Protein AF-A0A519SQ22-F1 (afdb_monomer_lite)

Structure (mmCIF, N/CA/C/O backbone):
data_AF-A0A519SQ22-F1
#
_entry.id   AF-A0A519SQ22-F1
#
loop_
_atom_site.group_PD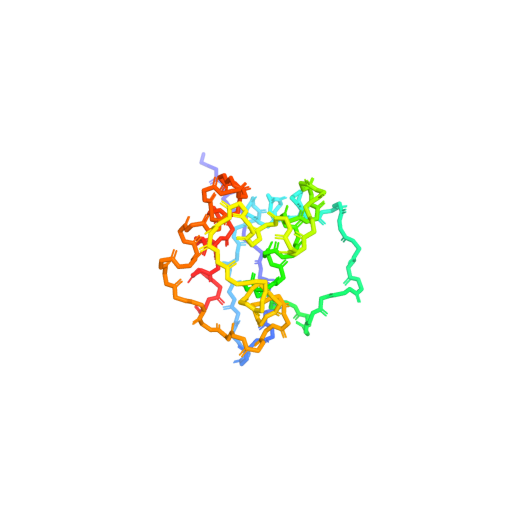B
_atom_site.id
_atom_site.type_symbol
_atom_site.label_atom_id
_atom_site.label_alt_id
_atom_site.label_comp_id
_atom_site.label_asym_id
_atom_site.label_entity_id
_atom_site.label_seq_id
_atom_site.pdbx_PDB_ins_code
_atom_site.Cartn_x
_atom_site.Cartn_y
_atom_site.Cartn_z
_atom_site.occupancy
_atom_site.B_iso_or_equiv
_atom_site.auth_seq_id
_atom_site.auth_comp_id
_atom_site.auth_asym_id
_atom_site.auth_atom_id
_atom_site.pdbx_PDB_model_num
ATOM 1 N N . MET A 1 1 ? -6.062 -3.893 -40.285 1.00 34.09 1 MET A N 1
ATOM 2 C CA . MET A 1 1 ? -4.792 -4.255 -39.624 1.00 34.09 1 MET A CA 1
ATOM 3 C C . MET A 1 1 ? -4.465 -3.113 -38.672 1.00 34.09 1 MET A C 1
ATOM 5 O O . MET A 1 1 ? -4.135 -2.040 -39.153 1.00 34.09 1 MET A O 1
ATOM 9 N N . GLN A 1 2 ? -4.736 -3.254 -37.370 1.00 39.34 2 GLN A N 1
ATOM 10 C CA . GLN A 1 2 ? -4.458 -2.176 -36.413 1.00 39.34 2 GLN A CA 1
ATOM 11 C C . GLN A 1 2 ? -2.957 -2.157 -36.129 1.00 39.34 2 GLN A C 1
ATOM 13 O O . GLN A 1 2 ? -2.398 -3.131 -35.631 1.00 39.34 2 GLN A O 1
ATOM 18 N N . VAL A 1 3 ? -2.311 -1.069 -36.533 1.00 32.56 3 VAL A N 1
ATOM 19 C CA . VAL A 1 3 ? -0.897 -0.808 -36.281 1.00 32.56 3 VAL A CA 1
ATOM 20 C C . VAL A 1 3 ? -0.813 -0.333 -34.834 1.00 32.56 3 VAL A C 1
ATOM 22 O O . VAL A 1 3 ? -1.307 0.742 -34.508 1.00 32.56 3 VAL A O 1
ATOM 25 N N . HIS A 1 4 ? -0.288 -1.169 -33.943 1.00 37.84 4 HIS A N 1
ATOM 26 C CA . HIS A 1 4 ? -0.006 -0.739 -32.578 1.00 37.84 4 HIS A CA 1
ATOM 27 C C . HIS A 1 4 ? 1.239 0.148 -32.627 1.00 37.84 4 HIS A C 1
ATOM 29 O O . HIS A 1 4 ? 2.339 -0.344 -32.865 1.00 37.84 4 HIS A O 1
ATOM 35 N N . GLU A 1 5 ? 1.058 1.457 -32.476 1.00 38.97 5 GLU A N 1
ATOM 36 C CA . GLU A 1 5 ? 2.164 2.403 -32.341 1.00 38.97 5 GLU A CA 1
ATOM 37 C C . GLU A 1 5 ? 2.838 2.194 -30.971 1.00 38.97 5 GLU A C 1
ATOM 39 O O . GLU A 1 5 ? 2.187 2.121 -29.922 1.00 38.97 5 GLU A O 1
ATOM 44 N N . PHE A 1 6 ? 4.160 2.012 -30.983 1.00 37.41 6 PHE A N 1
ATOM 45 C CA . PHE A 1 6 ? 4.986 1.830 -29.789 1.00 37.41 6 PHE A CA 1
ATOM 46 C C . PHE A 1 6 ? 5.789 3.105 -29.553 1.00 37.41 6 PHE A C 1
ATOM 48 O O . PHE A 1 6 ? 6.344 3.664 -30.497 1.00 37.41 6 PHE A O 1
ATOM 55 N N . ILE A 1 7 ? 5.887 3.543 -28.298 1.00 38.72 7 ILE A N 1
ATOM 56 C CA . ILE A 1 7 ? 6.738 4.675 -27.916 1.00 38.72 7 ILE A CA 1
ATOM 57 C C . ILE A 1 7 ? 7.918 4.124 -27.114 1.00 38.72 7 ILE A C 1
ATOM 59 O O . ILE A 1 7 ? 7.739 3.355 -26.164 1.00 38.72 7 ILE A O 1
ATOM 63 N N . GLU A 1 8 ? 9.134 4.508 -27.501 1.00 38.50 8 GLU A N 1
ATOM 64 C CA . GLU A 1 8 ? 10.332 4.267 -26.700 1.00 38.50 8 GLU A CA 1
ATOM 65 C C . GLU A 1 8 ? 10.315 5.196 -25.489 1.00 38.50 8 GLU A C 1
ATOM 67 O O . GLU A 1 8 ? 10.340 6.418 -25.625 1.00 38.50 8 GLU A O 1
ATOM 72 N N . ILE A 1 9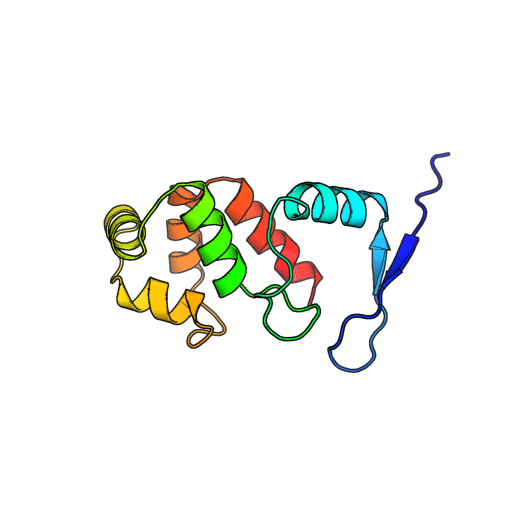 ? 10.273 4.618 -24.289 1.00 40.94 9 ILE A N 1
ATOM 73 C CA . ILE A 1 9 ? 10.445 5.377 -23.052 1.00 40.94 9 ILE A CA 1
ATOM 74 C C . ILE A 1 9 ? 11.721 4.947 -22.341 1.00 40.94 9 ILE A C 1
ATOM 76 O O . ILE A 1 9 ? 12.000 3.761 -22.144 1.00 40.94 9 ILE A O 1
ATOM 80 N N . GLN A 1 10 ? 12.499 5.954 -21.952 1.00 38.56 10 GLN A N 1
ATOM 81 C CA . GLN A 1 10 ? 13.716 5.810 -21.172 1.00 38.56 10 GLN A CA 1
ATOM 82 C C . GLN A 1 10 ? 13.326 5.600 -19.705 1.00 38.56 10 GLN A C 1
ATOM 84 O O . GLN A 1 10 ? 12.822 6.509 -19.051 1.00 38.56 10 GLN A O 1
ATOM 89 N N . ILE A 1 11 ? 13.522 4.386 -19.189 1.00 42.91 11 ILE A N 1
ATOM 90 C CA . ILE A 1 11 ? 13.297 4.076 -17.773 1.00 42.91 11 ILE A CA 1
ATOM 91 C C . ILE A 1 11 ? 14.669 4.055 -17.091 1.00 42.91 11 ILE A C 1
ATOM 93 O O . ILE A 1 11 ? 15.542 3.273 -17.476 1.00 42.91 11 ILE A O 1
ATOM 97 N N . GLU A 1 12 ? 14.879 4.927 -16.099 1.00 35.50 12 GLU A N 1
ATOM 98 C CA . GLU A 1 12 ? 16.115 5.010 -15.306 1.00 35.50 12 GLU A CA 1
ATOM 99 C C . GLU A 1 12 ? 16.288 3.787 -14.385 1.00 35.50 12 GLU A C 1
ATOM 101 O O . GLU A 1 12 ? 16.213 3.864 -13.165 1.00 35.50 12 GLU A O 1
ATOM 106 N N . GLU A 1 13 ? 16.580 2.625 -14.957 1.00 34.16 13 GLU A N 1
ATOM 107 C CA . GLU A 1 13 ? 17.417 1.628 -14.297 1.00 34.16 13 GLU A CA 1
ATOM 108 C C . GLU A 1 13 ? 18.319 0.980 -15.358 1.00 34.16 13 GLU A C 1
ATOM 110 O O . GLU A 1 13 ? 17.904 0.141 -16.156 1.00 34.16 13 GLU A O 1
ATOM 115 N N . LYS A 1 14 ? 19.600 1.373 -15.349 1.00 34.69 14 LYS A N 1
ATOM 116 C CA . LYS A 1 14 ? 20.700 0.741 -16.107 1.00 34.69 14 LYS A CA 1
ATOM 117 C C . LYS A 1 14 ? 20.639 0.844 -17.642 1.00 34.69 14 LYS A C 1
ATOM 119 O O . LYS A 1 14 ? 21.118 -0.065 -18.318 1.00 34.69 14 LYS A O 1
ATOM 124 N N . GLY A 1 15 ? 20.095 1.928 -18.200 1.00 36.91 15 GLY A N 1
ATOM 125 C CA . GLY A 1 15 ? 20.217 2.223 -19.638 1.00 36.91 15 GLY A CA 1
ATOM 126 C C . GLY A 1 15 ? 19.515 1.220 -20.561 1.00 36.91 15 GLY A C 1
ATOM 127 O O . GLY A 1 15 ? 19.936 1.037 -21.701 1.00 36.91 15 GLY A O 1
ATOM 128 N N . LYS A 1 16 ? 18.473 0.535 -20.071 1.00 35.12 16 LYS A N 1
ATOM 129 C CA . LYS A 1 16 ? 17.678 -0.397 -20.875 1.00 35.12 16 LYS A CA 1
ATOM 130 C C . LYS A 1 16 ? 16.416 0.287 -21.387 1.00 35.12 16 LYS A C 1
ATOM 132 O O . LYS A 1 16 ? 15.549 0.664 -20.605 1.00 35.12 16 LYS A O 1
ATOM 137 N N . TYR A 1 17 ? 16.313 0.391 -22.706 1.00 39.34 17 TYR A N 1
ATOM 138 C CA . TYR A 1 17 ? 15.108 0.830 -23.401 1.00 39.34 17 TYR A CA 1
ATOM 139 C C . TYR A 1 17 ? 14.052 -0.278 -23.342 1.00 39.34 17 TYR A C 1
ATOM 141 O O . TYR A 1 17 ? 14.363 -1.453 -23.563 1.00 39.34 17 TYR A O 1
ATOM 149 N N . ARG A 1 18 ? 12.801 0.079 -23.041 1.00 46.53 18 ARG A N 1
ATOM 150 C CA . ARG A 1 18 ? 11.656 -0.817 -23.229 1.00 46.53 18 ARG A CA 1
ATOM 151 C C . ARG A 1 18 ? 10.601 -0.135 -24.077 1.00 46.53 18 ARG A C 1
ATOM 153 O O . ARG A 1 18 ? 10.183 0.980 -23.782 1.00 46.53 18 ARG A O 1
ATOM 160 N N . LEU A 1 19 ? 10.156 -0.859 -25.100 1.00 41.22 19 LEU A N 1
ATOM 161 C CA . LEU A 1 19 ? 8.990 -0.498 -25.888 1.00 41.22 19 LEU A CA 1
ATOM 162 C C . LEU A 1 19 ? 7.751 -0.741 -25.035 1.00 41.22 19 LEU A C 1
ATOM 164 O O . LEU A 1 19 ? 7.489 -1.869 -24.609 1.00 41.22 19 LEU A O 1
ATOM 168 N N . VAL A 1 20 ? 7.005 0.325 -24.774 1.00 48.69 20 VAL A N 1
ATOM 169 C CA . VAL A 1 20 ? 5.703 0.238 -24.121 1.00 48.69 20 VAL A CA 1
ATOM 170 C C . VAL A 1 20 ? 4.643 0.561 -25.174 1.00 48.69 20 VAL A C 1
ATOM 172 O O . VAL A 1 20 ? 4.766 1.579 -25.861 1.00 48.69 20 VAL A O 1
ATOM 175 N N . PRO A 1 21 ? 3.615 -0.291 -25.336 1.00 47.62 21 PRO A N 1
ATOM 176 C CA . PRO A 1 21 ? 2.494 0.007 -26.220 1.00 47.62 21 PRO A CA 1
ATOM 177 C C . PRO A 1 21 ? 1.851 1.349 -25.852 1.00 47.62 21 PRO A C 1
ATOM 179 O O . PRO A 1 21 ? 1.607 1.622 -24.672 1.00 47.62 21 PRO A O 1
ATOM 182 N N . GLN A 1 22 ? 1.581 2.204 -26.839 1.00 45.06 22 GLN A N 1
ATOM 183 C CA . GLN A 1 22 ? 1.051 3.547 -26.591 1.00 45.06 22 GLN A CA 1
ATOM 184 C C . GLN A 1 22 ? -0.314 3.522 -25.895 1.00 45.06 22 GLN A C 1
ATOM 186 O O . GLN A 1 22 ? -0.600 4.382 -25.068 1.00 45.06 22 GLN A O 1
ATOM 191 N N . ASP A 1 23 ? -1.142 2.514 -26.159 1.00 50.75 23 ASP A N 1
ATOM 192 C CA . ASP A 1 23 ? -2.424 2.312 -25.483 1.00 50.75 23 ASP A CA 1
ATOM 193 C C . ASP A 1 23 ? -2.246 1.963 -23.997 1.00 50.75 23 ASP A C 1
ATOM 195 O O . ASP A 1 23 ? -3.036 2.394 -23.155 1.00 50.75 23 ASP A O 1
ATOM 199 N N . LEU A 1 24 ? -1.179 1.237 -23.654 1.00 57.12 24 LEU A N 1
ATOM 200 C CA . LEU A 1 24 ? -0.812 0.946 -22.273 1.00 57.12 24 LEU A CA 1
ATOM 201 C C . LEU A 1 24 ? -0.284 2.199 -21.567 1.00 57.12 24 LEU A C 1
ATOM 203 O O . LEU A 1 24 ? -0.659 2.451 -20.422 1.00 57.12 24 LEU A O 1
ATOM 207 N N . LEU A 1 25 ? 0.522 3.012 -22.257 1.00 52.84 25 LEU A N 1
ATOM 208 C CA . LEU A 1 25 ? 0.967 4.310 -21.750 1.00 52.84 25 LEU A CA 1
ATOM 209 C C . LEU A 1 25 ? -0.226 5.246 -21.530 1.00 52.84 25 LEU A C 1
ATOM 211 O O . LEU A 1 25 ? -0.306 5.877 -20.487 1.00 52.84 25 LEU A O 1
ATOM 215 N N . GLN A 1 26 ? -1.183 5.295 -22.457 1.00 53.03 26 GLN A N 1
ATOM 216 C CA . GLN A 1 26 ? -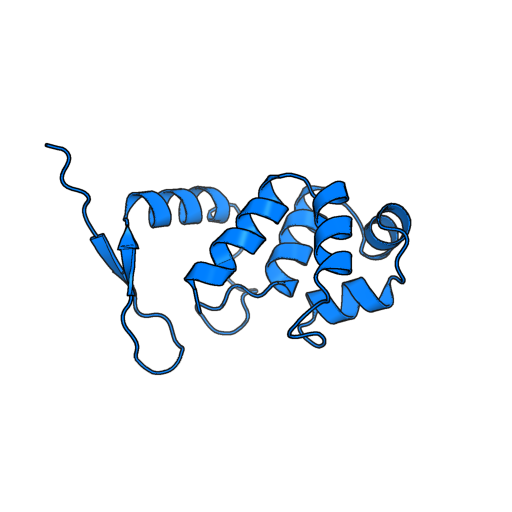2.383 6.117 -22.311 1.00 53.03 26 GLN A CA 1
ATOM 217 C C . GLN A 1 26 ? -3.306 5.613 -21.202 1.00 53.03 26 GLN A C 1
ATOM 219 O O . GLN A 1 26 ? -3.843 6.427 -20.462 1.00 53.03 26 GLN A O 1
ATOM 224 N N . LYS A 1 27 ? -3.451 4.296 -21.007 1.00 59.28 27 LYS A N 1
ATOM 225 C CA . LYS A 1 27 ? -4.186 3.738 -19.858 1.00 59.28 27 LYS A CA 1
ATOM 226 C C . LYS A 1 27 ? -3.502 4.049 -18.533 1.00 59.28 27 LYS A C 1
ATOM 228 O O . LYS A 1 27 ? -4.181 4.398 -17.568 1.00 59.28 27 LYS A O 1
ATOM 233 N N . LEU A 1 28 ? -2.172 3.955 -18.484 1.00 56.72 28 LEU A N 1
ATOM 234 C CA . LEU A 1 28 ? -1.390 4.364 -17.323 1.00 56.72 28 LEU A CA 1
ATOM 235 C C . LEU A 1 28 ? -1.576 5.861 -17.085 1.00 56.72 28 LEU A C 1
ATOM 237 O O . LEU A 1 28 ? -2.080 6.238 -16.043 1.00 56.72 28 LEU A O 1
ATOM 241 N N . LEU A 1 29 ? -1.299 6.718 -18.062 1.00 53.72 29 LEU A N 1
ATOM 242 C CA . LEU A 1 29 ? -1.456 8.165 -17.930 1.00 53.72 29 LEU A CA 1
ATOM 243 C C . LEU A 1 29 ? -2.887 8.560 -17.555 1.00 53.72 29 LEU A C 1
ATOM 245 O O . LEU A 1 29 ? -3.039 9.325 -16.619 1.00 53.72 29 LEU A O 1
ATOM 249 N N . ALA A 1 30 ? -3.927 7.976 -18.152 1.00 55.38 30 ALA A N 1
ATOM 250 C CA . ALA A 1 30 ? -5.322 8.244 -17.783 1.00 55.38 30 ALA A CA 1
ATOM 251 C C . ALA A 1 30 ? -5.661 7.808 -16.345 1.00 55.38 30 ALA A C 1
ATOM 253 O O . ALA A 1 30 ? -6.475 8.438 -15.674 1.00 55.38 30 ALA A O 1
ATOM 254 N N . THR A 1 31 ? -5.007 6.756 -15.843 1.00 52.69 31 THR A N 1
ATOM 255 C CA . THR A 1 31 ? -5.111 6.327 -14.438 1.00 52.69 31 THR A CA 1
ATOM 256 C C . THR A 1 31 ? -4.282 7.229 -13.500 1.00 52.69 31 THR A C 1
ATOM 258 O O . THR A 1 31 ? -4.556 7.286 -12.300 1.00 52.69 31 THR A O 1
ATOM 261 N N . TYR A 1 32 ? -3.284 7.946 -14.035 1.00 49.34 32 TYR A N 1
ATOM 262 C CA . TYR A 1 32 ? -2.259 8.714 -13.312 1.00 49.34 32 TYR A CA 1
ATOM 263 C C . TYR A 1 32 ? -2.404 10.251 -13.408 1.00 49.34 32 TYR A C 1
ATOM 265 O O . TYR A 1 32 ? -1.864 10.945 -12.552 1.00 49.34 32 TYR A O 1
ATOM 273 N N . THR A 1 33 ? -3.160 10.817 -14.357 1.00 44.72 33 THR A N 1
ATOM 274 C CA . THR A 1 33 ? -3.359 12.276 -14.536 1.00 44.72 33 THR A CA 1
ATOM 275 C C . THR A 1 33 ? -4.154 12.941 -13.408 1.00 44.72 33 THR A C 1
ATOM 277 O O . THR A 1 33 ? -4.356 14.150 -13.420 1.00 44.72 33 THR A O 1
ATOM 280 N N . ALA A 1 34 ? -4.584 12.174 -12.404 1.00 45.31 34 ALA A N 1
ATOM 281 C CA . ALA A 1 34 ? -5.237 12.677 -11.199 1.00 45.31 34 ALA A CA 1
ATOM 282 C C . ALA A 1 34 ? -4.283 12.847 -9.996 1.00 45.31 34 ALA A C 1
ATOM 284 O O . ALA A 1 34 ? -4.755 13.154 -8.901 1.00 45.31 34 ALA A O 1
ATOM 285 N N . VAL A 1 35 ? -2.967 12.617 -10.142 1.00 44.81 35 VAL A N 1
ATOM 286 C CA . VAL A 1 35 ? -2.031 12.632 -9.002 1.00 44.81 35 VAL A CA 1
ATOM 287 C C . VAL A 1 35 ? -0.794 13.496 -9.234 1.00 44.81 35 VAL A C 1
ATOM 289 O O . VAL A 1 35 ? -0.043 13.317 -10.184 1.00 44.81 35 VAL A O 1
ATOM 292 N N . ASP A 1 36 ? -0.575 14.403 -8.285 1.00 42.09 36 ASP A N 1
ATOM 293 C CA . ASP A 1 36 ? 0.522 15.365 -8.194 1.00 42.09 36 ASP A CA 1
ATOM 294 C C . ASP A 1 36 ? 1.913 14.706 -8.368 1.00 42.09 36 ASP A C 1
ATOM 296 O O . ASP A 1 36 ? 2.365 13.903 -7.539 1.00 42.09 36 ASP A O 1
ATOM 300 N N . HIS A 1 37 ? 2.585 15.027 -9.480 1.00 43.16 37 HIS A N 1
ATOM 301 C CA . HIS A 1 37 ? 3.800 14.364 -9.974 1.00 43.16 37 HIS A CA 1
ATOM 302 C C . HIS A 1 37 ? 5.058 14.612 -9.115 1.00 43.16 37 HIS A C 1
ATOM 304 O O . HIS A 1 37 ? 6.050 13.897 -9.252 1.00 43.16 37 HIS A O 1
ATOM 310 N N . HIS A 1 38 ? 5.026 15.563 -8.176 1.00 40.84 38 HIS A N 1
ATOM 311 C CA . HIS A 1 38 ? 6.195 15.974 -7.384 1.00 40.84 38 HIS A CA 1
ATOM 312 C C . HIS A 1 38 ? 6.557 15.060 -6.192 1.00 40.84 38 HIS A C 1
ATOM 314 O O . HIS A 1 38 ? 7.521 15.337 -5.481 1.00 40.84 38 HIS A O 1
ATOM 320 N N . LYS A 1 39 ? 5.822 13.962 -5.946 1.00 43.28 39 LYS A N 1
ATOM 321 C CA . LYS A 1 39 ? 6.067 13.031 -4.813 1.00 43.28 39 LYS A CA 1
ATOM 322 C C . LYS A 1 39 ? 6.543 11.631 -5.212 1.00 43.28 39 LYS A C 1
ATOM 324 O O . LYS A 1 39 ? 6.510 10.713 -4.386 1.00 43.28 39 LYS A O 1
ATOM 329 N N . LEU A 1 40 ? 6.964 11.440 -6.457 1.00 41.00 40 LEU A N 1
ATOM 330 C CA . LEU A 1 40 ? 7.557 10.182 -6.900 1.00 41.00 40 LEU A CA 1
ATOM 331 C C . LEU A 1 40 ? 8.995 10.074 -6.349 1.00 41.00 40 LEU A C 1
ATOM 333 O O . LEU A 1 40 ? 9.777 11.016 -6.431 1.00 41.00 40 LEU A O 1
ATOM 337 N N . SER A 1 41 ? 9.349 8.920 -5.768 1.00 41.06 41 SER A N 1
ATOM 338 C CA . SER A 1 41 ? 10.761 8.493 -5.670 1.00 41.06 41 SER A CA 1
ATOM 339 C C . SER A 1 41 ? 11.356 8.420 -7.099 1.00 41.06 41 SER A C 1
ATOM 341 O O . SER A 1 41 ? 10.554 8.453 -8.031 1.00 41.06 41 SER A O 1
ATOM 343 N N . PRO A 1 42 ? 12.694 8.381 -7.298 1.00 40.88 42 PRO A N 1
ATOM 344 C CA . PRO A 1 42 ? 13.379 8.904 -8.492 1.00 40.88 42 PRO A CA 1
ATOM 345 C C . PRO A 1 42 ? 12.697 8.547 -9.826 1.00 40.88 42 PRO A C 1
ATOM 347 O O . PRO A 1 42 ? 12.110 7.465 -9.946 1.00 40.88 42 PRO A O 1
ATOM 350 N N . PRO A 1 43 ? 12.732 9.478 -10.797 1.00 40.09 43 PRO A N 1
ATOM 351 C CA . PRO A 1 43 ? 11.792 9.541 -11.909 1.00 40.09 43 PRO A CA 1
ATOM 352 C C . PRO A 1 43 ? 11.696 8.200 -12.645 1.00 40.09 43 PRO A C 1
ATOM 354 O O . PRO A 1 43 ? 12.628 7.754 -13.300 1.00 40.09 43 PRO A O 1
ATOM 357 N N . GLY A 1 44 ? 10.539 7.543 -12.516 1.00 50.12 44 GLY A N 1
ATOM 358 C CA . GLY A 1 44 ? 10.180 6.366 -13.314 1.00 50.12 44 GLY A CA 1
ATOM 359 C C . GLY A 1 44 ? 9.963 5.054 -12.555 1.00 50.12 44 GLY A C 1
ATOM 360 O O . GLY A 1 44 ? 9.389 4.134 -13.136 1.00 50.12 44 GLY A O 1
ATOM 361 N N . VAL A 1 45 ? 10.325 4.932 -11.269 1.00 59.31 45 VAL A N 1
ATOM 362 C CA . VAL A 1 45 ? 10.145 3.656 -10.539 1.00 59.31 45 VAL A CA 1
ATOM 363 C C . VAL A 1 45 ? 8.890 3.658 -9.661 1.00 59.31 45 VAL A C 1
ATOM 365 O O . VAL A 1 45 ? 8.889 4.097 -8.509 1.00 59.31 45 VAL A O 1
ATOM 368 N N . ILE A 1 46 ? 7.806 3.072 -10.178 1.00 71.75 46 ILE A N 1
ATOM 369 C CA . ILE A 1 46 ? 6.586 2.797 -9.405 1.00 71.75 46 ILE A CA 1
ATOM 370 C C . ILE A 1 46 ? 6.861 1.657 -8.411 1.00 71.75 46 ILE A C 1
ATOM 372 O O . ILE A 1 46 ? 6.998 0.482 -8.770 1.00 71.75 46 ILE A O 1
ATOM 376 N N . THR A 1 47 ? 6.945 1.996 -7.123 1.00 82.44 47 THR A N 1
ATOM 377 C CA . THR A 1 47 ? 7.151 1.011 -6.051 1.00 82.44 47 THR A CA 1
ATOM 378 C C . THR A 1 47 ? 5.827 0.451 -5.530 1.00 82.44 47 THR A C 1
ATOM 380 O O . THR A 1 47 ? 4.774 1.079 -5.626 1.00 82.44 47 THR A O 1
ATOM 383 N N . VAL A 1 48 ? 5.881 -0.725 -4.894 1.00 87.19 48 VAL A N 1
ATOM 384 C CA . VAL A 1 48 ? 4.714 -1.294 -4.191 1.00 87.19 48 VAL A CA 1
ATOM 385 C C . VAL A 1 48 ? 4.220 -0.352 -3.094 1.00 87.19 48 VAL A C 1
ATOM 387 O O . VAL A 1 48 ? 3.017 -0.213 -2.910 1.00 87.19 48 VAL A O 1
ATOM 390 N N . GLY A 1 49 ? 5.139 0.316 -2.393 1.00 88.75 49 GLY A N 1
ATOM 391 C CA . GLY A 1 49 ? 4.800 1.297 -1.366 1.00 88.75 49 GLY A CA 1
ATOM 392 C C . GLY A 1 49 ? 4.026 2.489 -1.910 1.00 88.75 49 GLY A C 1
ATOM 393 O O . GLY A 1 49 ? 3.040 2.907 -1.307 1.00 88.75 49 GLY A O 1
ATOM 394 N N . TYR A 1 50 ? 4.432 2.989 -3.078 1.00 85.25 50 TYR A N 1
ATOM 395 C CA . TYR A 1 50 ? 3.724 4.063 -3.762 1.00 85.25 50 TYR A C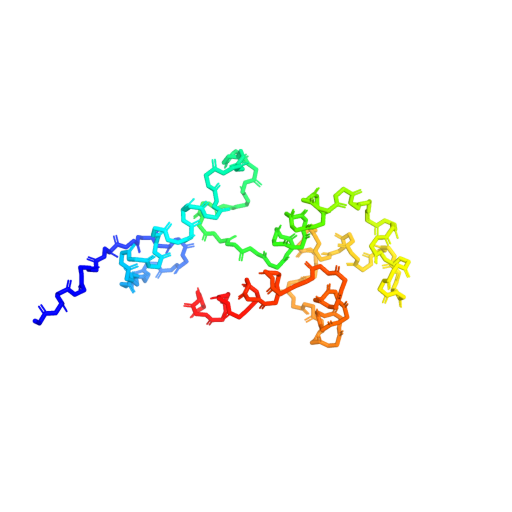A 1
ATOM 396 C C . TYR A 1 50 ? 2.308 3.637 -4.167 1.00 85.25 50 TYR A C 1
ATOM 398 O O . TYR A 1 50 ? 1.353 4.326 -3.818 1.00 85.25 50 TYR A O 1
ATOM 406 N N . LEU A 1 51 ? 2.162 2.477 -4.822 1.00 87.56 51 LEU A N 1
ATOM 407 C CA . LEU A 1 51 ? 0.851 1.942 -5.210 1.00 87.56 51 LEU A CA 1
ATOM 408 C C . LEU A 1 51 ? -0.056 1.746 -3.991 1.00 87.56 51 LEU A C 1
ATOM 410 O O . LEU A 1 51 ? -1.203 2.182 -3.989 1.00 87.56 51 LEU A O 1
ATOM 414 N N . LEU A 1 52 ? 0.476 1.157 -2.919 1.00 91.56 52 LEU A N 1
ATOM 415 C CA . LEU A 1 52 ? -0.257 0.954 -1.674 1.00 91.56 52 LEU A CA 1
ATOM 416 C C . LEU A 1 52 ? -0.794 2.280 -1.122 1.00 91.56 52 LEU A C 1
ATOM 418 O 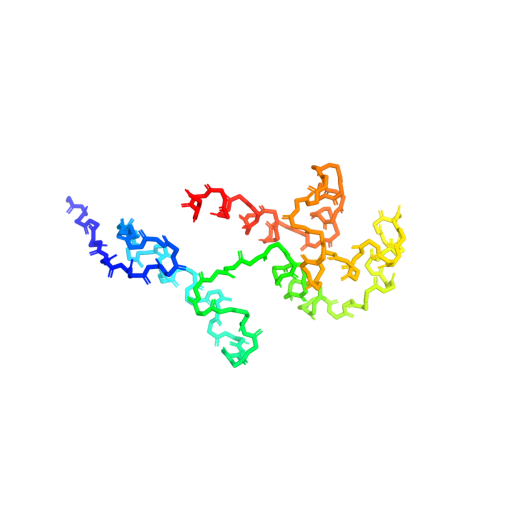O . LEU A 1 52 ? -1.988 2.402 -0.853 1.00 91.56 52 LEU A O 1
ATOM 422 N N . LYS A 1 53 ? 0.074 3.291 -1.013 1.00 88.25 53 LYS A N 1
ATOM 423 C CA . LYS A 1 53 ? -0.291 4.621 -0.520 1.00 88.25 53 LYS A CA 1
ATOM 424 C C . LYS A 1 53 ? -1.329 5.300 -1.413 1.00 88.25 53 LYS A C 1
ATOM 426 O O . LYS A 1 53 ? -2.271 5.898 -0.898 1.00 88.25 53 LYS A O 1
ATOM 431 N N . LEU A 1 54 ? -1.161 5.206 -2.732 1.00 86.94 54 LEU A N 1
ATOM 432 C CA . LEU A 1 54 ? -2.068 5.783 -3.719 1.00 86.94 54 LEU A CA 1
ATOM 433 C C . LEU A 1 54 ? -3.483 5.213 -3.569 1.00 86.94 54 LEU A C 1
ATOM 435 O O . LEU A 1 54 ? -4.426 5.968 -3.341 1.00 86.94 54 LEU A O 1
ATOM 439 N N . HIS A 1 55 ? -3.627 3.888 -3.637 1.00 89.50 55 HIS A N 1
ATOM 440 C CA . HIS A 1 55 ? -4.935 3.238 -3.542 1.00 89.50 55 HIS A CA 1
ATOM 441 C C . HIS A 1 55 ? -5.558 3.404 -2.152 1.00 89.50 55 HIS A C 1
ATOM 443 O O . HIS A 1 55 ? -6.754 3.669 -2.043 1.00 89.50 55 HIS A O 1
ATOM 449 N N . ARG A 1 56 ? -4.753 3.357 -1.080 1.00 95.00 56 ARG A N 1
ATOM 450 C CA . ARG A 1 56 ? -5.232 3.644 0.278 1.00 95.00 56 ARG A CA 1
ATOM 451 C C . ARG A 1 56 ? -5.823 5.055 0.383 1.00 95.00 56 ARG A C 1
ATOM 453 O O . ARG A 1 56 ? -6.901 5.221 0.951 1.00 95.00 56 ARG A O 1
ATOM 460 N N . ASN A 1 57 ? -5.132 6.058 -0.162 1.00 91.00 57 ASN A N 1
ATOM 461 C CA . ASN A 1 57 ? -5.598 7.444 -0.143 1.00 91.00 57 ASN A CA 1
ATOM 462 C C . ASN A 1 57 ? -6.874 7.633 -0.976 1.00 91.00 57 ASN A C 1
ATOM 464 O O . ASN A 1 57 ? -7.768 8.340 -0.529 1.00 91.00 57 ASN A O 1
ATOM 468 N N . ARG A 1 58 ? -7.001 6.967 -2.135 1.00 89.12 58 ARG A N 1
ATOM 469 C CA . ARG A 1 58 ? -8.230 7.004 -2.956 1.00 89.12 58 ARG A CA 1
ATOM 470 C C . ARG A 1 58 ? -9.459 6.480 -2.206 1.00 89.12 58 ARG A C 1
ATOM 472 O O . ARG A 1 58 ? -10.563 6.946 -2.453 1.00 89.12 58 ARG A O 1
ATOM 479 N N . LEU A 1 59 ? -9.261 5.553 -1.270 1.00 90.69 59 LEU A N 1
ATOM 480 C CA . LEU A 1 59 ? -10.316 5.012 -0.406 1.00 90.69 59 LEU A CA 1
ATOM 481 C C . LEU A 1 59 ? -10.477 5.772 0.924 1.00 90.69 59 LEU A C 1
ATOM 483 O O . LEU A 1 59 ? -11.204 5.305 1.798 1.00 90.69 59 LEU A O 1
ATOM 487 N N . ASN A 1 60 ? -9.792 6.908 1.112 1.00 94.38 60 ASN A N 1
ATOM 488 C CA . ASN A 1 60 ? -9.780 7.686 2.360 1.00 94.38 60 ASN A CA 1
ATOM 489 C C . ASN A 1 60 ? -9.433 6.854 3.611 1.00 94.38 60 ASN A C 1
ATOM 491 O O . ASN A 1 60 ? -9.877 7.143 4.722 1.00 94.38 60 ASN A O 1
ATOM 495 N N . LEU A 1 61 ? -8.622 5.806 3.449 1.00 94.00 61 LEU A N 1
ATOM 496 C CA . LEU A 1 61 ? -8.202 4.960 4.559 1.00 94.00 61 LEU A CA 1
ATOM 497 C C . LEU A 1 61 ? -6.940 5.533 5.207 1.00 94.00 61 LEU A C 1
ATOM 499 O O . LEU A 1 61 ? -5.965 5.856 4.529 1.00 94.00 61 LEU A O 1
ATOM 503 N N . SER A 1 62 ? -6.899 5.597 6.536 1.00 97.75 62 SER A N 1
ATOM 504 C CA . SER A 1 62 ? -5.631 5.799 7.246 1.00 97.75 62 SER A CA 1
ATOM 505 C C . SER A 1 62 ? -4.781 4.518 7.196 1.00 97.75 62 SER A C 1
ATOM 507 O O . SER A 1 62 ? -5.296 3.432 6.912 1.00 97.75 62 SER A O 1
ATOM 509 N N . GLN A 1 63 ? -3.475 4.613 7.478 1.00 97.81 63 GLN A N 1
ATOM 510 C CA . GLN A 1 63 ? -2.623 3.416 7.600 1.00 97.81 63 GLN A CA 1
ATOM 511 C C . GLN A 1 63 ? -3.155 2.453 8.675 1.00 97.81 63 GLN A C 1
ATOM 513 O O . GLN A 1 63 ? -3.117 1.243 8.476 1.00 97.81 63 GLN A O 1
ATOM 518 N N . GLU A 1 64 ? -3.684 2.999 9.774 1.00 98.19 64 GLU A N 1
ATOM 519 C CA . GLU A 1 64 ? -4.303 2.242 10.867 1.00 98.19 64 GLU A CA 1
ATOM 520 C C . GLU A 1 64 ? -5.567 1.521 10.388 1.00 98.19 64 GLU A C 1
ATOM 522 O O . GLU A 1 64 ? -5.696 0.311 10.532 1.00 98.19 64 GLU A O 1
ATOM 527 N N . SER A 1 65 ? -6.472 2.243 9.724 1.00 97.56 65 SER A N 1
ATOM 528 C CA . SER A 1 65 ? -7.734 1.686 9.229 1.00 97.56 65 SER A CA 1
ATOM 529 C C . SER A 1 65 ? -7.509 0.571 8.207 1.00 97.56 65 SER A C 1
ATOM 531 O O . SER A 1 65 ? -8.220 -0.432 8.227 1.00 97.56 65 SER A O 1
ATOM 533 N N . LEU A 1 66 ? -6.519 0.727 7.320 1.00 97.81 66 LEU A N 1
ATOM 534 C CA . LEU A 1 66 ? -6.136 -0.324 6.378 1.00 97.81 66 LEU A CA 1
ATOM 535 C C . LEU A 1 66 ? -5.568 -1.544 7.108 1.00 97.81 66 LEU A C 1
ATOM 537 O O . LEU A 1 66 ? -5.937 -2.667 6.781 1.00 97.81 66 LEU A O 1
ATOM 541 N N . ALA A 1 67 ? -4.701 -1.329 8.097 1.00 97.88 67 ALA A N 1
ATOM 542 C CA . ALA A 1 67 ? -4.088 -2.398 8.875 1.00 97.88 67 ALA A CA 1
ATOM 543 C C . ALA A 1 67 ? -5.128 -3.215 9.659 1.00 97.88 67 ALA A C 1
ATOM 545 O O . ALA A 1 67 ? -5.120 -4.441 9.569 1.00 97.88 67 ALA A O 1
ATOM 546 N N . ILE A 1 68 ? -6.079 -2.542 10.318 1.00 97.94 68 ILE A N 1
ATOM 547 C CA . ILE A 1 68 ? -7.213 -3.171 11.014 1.00 97.94 68 ILE A CA 1
ATOM 548 C C . ILE A 1 68 ? -8.046 -4.006 10.036 1.00 97.94 68 ILE A C 1
ATOM 550 O O . ILE A 1 68 ? -8.293 -5.183 10.286 1.00 97.94 68 ILE A O 1
ATOM 554 N N . LYS A 1 69 ? -8.438 -3.432 8.888 1.00 97.25 69 LYS A N 1
ATOM 555 C CA . LYS A 1 69 ? -9.222 -4.146 7.862 1.00 97.25 69 LYS A CA 1
ATOM 556 C C . LYS A 1 69 ? -8.482 -5.358 7.291 1.00 97.25 69 LYS A C 1
ATOM 558 O O . LYS A 1 69 ? -9.107 -6.367 6.991 1.00 97.25 69 LYS A O 1
ATOM 563 N N . ALA A 1 70 ? -7.165 -5.254 7.144 1.00 96.00 70 ALA A N 1
ATOM 564 C CA . ALA A 1 70 ? -6.303 -6.316 6.640 1.00 96.00 70 ALA A CA 1
ATOM 565 C C . ALA A 1 70 ? -5.834 -7.297 7.733 1.00 96.00 70 ALA A C 1
ATOM 567 O O . ALA A 1 70 ? -5.108 -8.235 7.419 1.00 96.00 70 ALA A O 1
ATOM 568 N N . ASN A 1 71 ? -6.212 -7.099 9.000 1.00 97.38 71 ASN A N 1
ATOM 569 C CA . ASN A 1 71 ? -5.724 -7.880 10.138 1.00 97.38 71 ASN A CA 1
ATOM 570 C C . ASN A 1 71 ? -4.182 -8.029 10.156 1.00 97.38 71 ASN A C 1
ATOM 572 O O . ASN A 1 71 ? -3.635 -9.128 10.271 1.00 97.38 71 ASN A O 1
ATOM 576 N N . ILE A 1 72 ? -3.473 -6.910 9.983 1.00 96.81 72 ILE A N 1
ATOM 577 C CA . ILE A 1 72 ? -2.008 -6.817 10.069 1.00 96.81 72 ILE A CA 1
ATOM 578 C C . ILE A 1 72 ? -1.606 -5.661 10.984 1.00 96.81 72 ILE A C 1
ATOM 580 O O . ILE A 1 72 ? -2.387 -4.750 11.236 1.00 96.81 72 ILE A O 1
ATOM 584 N N . GLU A 1 73 ? -0.357 -5.642 11.443 1.00 97.75 73 GLU A N 1
ATOM 585 C CA . GLU A 1 73 ? 0.154 -4.493 12.191 1.00 97.75 73 GLU A CA 1
ATOM 586 C C . GLU A 1 73 ? 0.295 -3.252 11.294 1.00 97.75 73 GLU A C 1
ATOM 588 O O . GLU A 1 73 ? 0.874 -3.321 10.204 1.00 97.75 73 GLU A O 1
ATOM 593 N N . LYS A 1 74 ? -0.105 -2.075 11.799 1.00 97.81 74 LYS A N 1
ATOM 594 C CA . LYS A 1 74 ? 0.109 -0.770 11.136 1.00 97.81 74 LYS A CA 1
ATOM 595 C C . LYS A 1 74 ? 1.549 -0.579 10.660 1.00 97.81 74 LYS A C 1
ATOM 597 O O . LYS A 1 74 ? 1.792 -0.059 9.571 1.00 97.81 74 LYS A O 1
ATOM 602 N N . LYS A 1 75 ? 2.519 -1.037 11.460 1.00 97.69 75 LYS A N 1
ATOM 603 C CA . LYS A 1 75 ? 3.950 -0.952 11.144 1.00 97.69 75 LYS A CA 1
ATOM 604 C C . LYS A 1 75 ? 4.281 -1.618 9.807 1.00 97.69 75 LYS A C 1
ATOM 606 O O . LYS A 1 75 ? 5.123 -1.098 9.081 1.00 97.69 75 LYS A O 1
ATOM 611 N N . VAL A 1 76 ? 3.603 -2.709 9.443 1.00 96.69 76 VAL A N 1
ATOM 612 C CA . VAL A 1 76 ? 3.784 -3.371 8.143 1.00 96.69 76 VAL A CA 1
ATOM 613 C C . VAL A 1 76 ? 3.374 -2.437 7.006 1.00 96.69 76 VAL A C 1
ATOM 615 O O . VAL A 1 76 ? 4.154 -2.253 6.075 1.00 96.69 76 VAL A O 1
ATOM 618 N N . VAL A 1 77 ? 2.214 -1.778 7.105 1.00 97.00 77 VAL A N 1
ATOM 619 C CA . VAL A 1 77 ? 1.762 -0.786 6.111 1.00 97.00 77 VAL A CA 1
ATOM 620 C C . VAL A 1 77 ? 2.787 0.339 5.975 1.00 97.00 77 VAL A C 1
ATOM 622 O O . VAL A 1 77 ? 3.236 0.633 4.869 1.00 97.00 77 VAL A O 1
ATOM 625 N N . THR A 1 78 ? 3.239 0.915 7.093 1.00 96.94 78 THR A N 1
ATOM 626 C CA . THR A 1 78 ? 4.243 1.989 7.083 1.00 96.94 78 THR A CA 1
ATOM 627 C C . THR A 1 78 ? 5.558 1.548 6.430 1.00 96.94 78 THR A C 1
ATOM 629 O O . THR A 1 78 ? 6.124 2.289 5.624 1.00 96.94 78 THR A O 1
ATOM 632 N N . LEU A 1 79 ? 6.067 0.352 6.742 1.00 93.62 79 LEU A N 1
ATOM 633 C CA . LEU A 1 79 ? 7.315 -0.156 6.162 1.00 93.62 79 LEU A CA 1
ATOM 634 C C . LEU A 1 79 ? 7.200 -0.403 4.653 1.00 93.62 79 LEU A C 1
ATOM 636 O O . LEU A 1 79 ? 8.159 -0.147 3.922 1.00 93.62 79 LEU A O 1
ATOM 640 N N . ILE A 1 80 ? 6.040 -0.860 4.177 1.00 94.19 80 ILE A N 1
ATOM 641 C CA . ILE A 1 80 ? 5.782 -1.029 2.744 1.00 94.19 80 ILE A CA 1
ATOM 642 C C . ILE A 1 80 ? 5.703 0.340 2.061 1.00 94.19 80 ILE A C 1
ATOM 644 O O . ILE A 1 80 ? 6.430 0.563 1.096 1.00 94.19 80 ILE A O 1
ATOM 648 N N . GLU A 1 81 ? 4.891 1.272 2.575 1.00 92.56 81 GLU A N 1
ATOM 649 C CA . GLU A 1 81 ? 4.697 2.607 1.980 1.00 92.56 81 GLU A CA 1
ATOM 650 C C . GLU A 1 81 ? 5.978 3.441 1.924 1.00 92.56 81 GLU A C 1
ATOM 652 O O . GLU A 1 81 ? 6.187 4.194 0.977 1.00 92.56 81 GLU A O 1
ATOM 657 N N . THR A 1 82 ? 6.853 3.293 2.918 1.00 87.19 82 THR A N 1
ATOM 658 C CA . THR A 1 82 ? 8.146 3.995 2.970 1.00 87.19 82 THR A CA 1
ATOM 659 C C . THR A 1 82 ? 9.248 3.298 2.173 1.00 87.19 82 THR A C 1
ATOM 661 O O . THR A 1 82 ? 10.377 3.777 2.144 1.00 87.19 82 THR A O 1
ATOM 664 N N . GLY A 1 83 ? 8.968 2.142 1.564 1.00 87.25 83 GLY A N 1
ATOM 665 C CA . GLY A 1 83 ? 9.962 1.366 0.819 1.00 87.25 83 GLY A CA 1
ATOM 666 C C . GLY A 1 83 ? 11.003 0.654 1.692 1.00 87.25 83 GLY A C 1
ATOM 667 O O . GLY A 1 83 ? 11.868 -0.042 1.155 1.00 87.25 83 GLY A O 1
ATOM 668 N N . LYS A 1 84 ? 10.903 0.749 3.029 1.00 87.69 84 LYS A N 1
ATOM 669 C CA . LYS A 1 84 ? 11.735 -0.026 3.967 1.00 87.69 84 LYS A CA 1
ATOM 670 C C . LYS A 1 84 ? 11.545 -1.534 3.761 1.00 87.69 84 LYS A C 1
ATOM 672 O O . LYS A 1 84 ? 12.492 -2.301 3.906 1.00 87.69 84 LYS A O 1
ATOM 677 N N . THR A 1 85 ? 10.355 -1.962 3.336 1.00 89.31 85 THR A N 1
ATOM 678 C CA . THR A 1 85 ? 10.101 -3.319 2.834 1.00 89.31 85 THR A CA 1
ATOM 679 C C . THR A 1 85 ? 10.107 -3.340 1.302 1.00 89.31 85 THR A C 1
ATOM 681 O O . THR A 1 85 ? 9.081 -3.141 0.655 1.00 89.31 85 THR A O 1
ATOM 684 N N . LYS A 1 86 ? 11.263 -3.657 0.702 1.00 79.06 86 LYS A N 1
ATOM 685 C CA . LYS A 1 86 ? 11.437 -3.723 -0.769 1.00 79.06 86 LYS A CA 1
ATOM 686 C C . LYS A 1 86 ? 10.651 -4.860 -1.445 1.00 79.06 86 LYS A C 1
ATOM 688 O O . LYS A 1 86 ? 10.273 -4.756 -2.615 1.00 79.06 86 LYS A O 1
ATOM 693 N N . LYS A 1 87 ? 10.438 -5.970 -0.728 1.00 85.69 87 LYS A N 1
ATOM 694 C CA . LYS A 1 87 ? 9.738 -7.174 -1.208 1.00 85.69 87 LYS A CA 1
ATOM 695 C C . LYS A 1 87 ? 8.727 -7.654 -0.155 1.00 85.69 87 LYS A C 1
ATOM 697 O O . LYS A 1 87 ? 9.063 -8.531 0.640 1.00 85.69 87 LYS A O 1
ATOM 702 N N . PRO A 1 88 ? 7.517 -7.070 -0.101 1.00 90.25 88 PRO A N 1
ATOM 703 C CA . PRO A 1 88 ? 6.473 -7.540 0.806 1.00 90.25 88 PRO A CA 1
ATOM 704 C C . PRO A 1 88 ? 6.095 -8.993 0.491 1.00 90.25 88 PRO A C 1
ATOM 706 O O . PRO A 1 88 ? 6.165 -9.421 -0.664 1.00 90.25 88 PRO A O 1
ATOM 709 N N . ARG A 1 89 ? 5.711 -9.763 1.514 1.00 91.94 89 ARG A N 1
ATOM 710 C CA . ARG A 1 89 ? 5.319 -11.170 1.336 1.00 91.94 89 ARG A CA 1
ATOM 711 C C . ARG A 1 89 ? 4.059 -11.253 0.474 1.00 91.94 89 ARG A C 1
ATOM 713 O O . ARG A 1 89 ? 3.159 -10.432 0.632 1.00 91.94 89 ARG A O 1
ATOM 720 N N . LYS A 1 90 ? 3.959 -12.287 -0.370 1.00 90.56 90 LYS A N 1
ATOM 721 C CA . LYS A 1 90 ? 2.798 -12.508 -1.251 1.00 90.56 90 LYS A CA 1
ATOM 722 C C . LYS A 1 90 ? 1.475 -12.482 -0.479 1.00 90.56 90 LYS A C 1
ATOM 724 O O . LYS A 1 90 ? 0.599 -11.708 -0.829 1.00 90.56 90 LYS A O 1
ATOM 729 N N . LYS A 1 91 ? 1.397 -13.216 0.638 1.00 92.94 91 LYS A N 1
ATOM 730 C CA . LYS A 1 91 ? 0.221 -13.244 1.524 1.00 92.94 91 LYS A CA 1
ATOM 731 C C . LYS A 1 91 ? -0.181 -11.853 2.029 1.00 92.94 91 LYS A C 1
ATOM 733 O O . LYS A 1 91 ? -1.360 -11.542 2.100 1.00 92.94 91 LYS A O 1
ATOM 738 N N . THR A 1 92 ? 0.789 -10.994 2.353 1.00 94.00 92 THR A N 1
ATOM 739 C CA . THR A 1 92 ? 0.511 -9.608 2.764 1.00 94.00 92 THR A CA 1
ATOM 740 C C . THR A 1 92 ? -0.098 -8.808 1.616 1.00 94.00 92 THR A C 1
ATOM 742 O O . THR A 1 92 ? -1.040 -8.058 1.835 1.00 94.00 92 THR A O 1
ATOM 745 N N . LEU A 1 93 ? 0.410 -8.978 0.393 1.00 93.50 93 LEU A N 1
ATOM 746 C CA . LEU A 1 93 ? -0.139 -8.306 -0.785 1.00 93.50 93 LEU A CA 1
ATOM 747 C C . LEU A 1 93 ? -1.539 -8.810 -1.138 1.00 93.50 93 LEU A C 1
ATOM 749 O O . LEU A 1 93 ? -2.398 -7.989 -1.419 1.00 93.50 93 LEU A O 1
ATOM 753 N N . GLU A 1 94 ? -1.782 -10.119 -1.057 1.00 92.69 94 GLU A N 1
ATOM 754 C CA . GLU A 1 94 ? -3.102 -10.719 -1.297 1.00 92.69 94 GLU A CA 1
ATOM 755 C C . GLU A 1 94 ? -4.154 -10.135 -0.345 1.00 92.69 94 GLU A C 1
ATOM 757 O O . GLU A 1 94 ? -5.207 -9.686 -0.790 1.00 92.69 94 GLU A O 1
ATOM 762 N N . VAL A 1 95 ? -3.848 -10.046 0.954 1.00 96.00 95 VAL A N 1
ATOM 763 C CA . VAL A 1 95 ? -4.783 -9.468 1.931 1.00 96.00 95 VAL A CA 1
ATOM 764 C C . VAL A 1 95 ? -5.002 -7.971 1.691 1.00 96.00 95 VAL A C 1
ATOM 766 O O . VAL A 1 95 ? -6.133 -7.500 1.762 1.00 96.00 95 VAL A O 1
ATOM 769 N N . LEU A 1 96 ? -3.954 -7.215 1.348 1.00 94.81 96 LEU A N 1
ATOM 770 C CA . LEU A 1 96 ? -4.100 -5.802 0.985 1.00 94.81 96 LEU A CA 1
ATOM 771 C C . LEU A 1 96 ? -4.951 -5.620 -0.284 1.00 94.81 96 LEU A C 1
ATOM 773 O O . LEU A 1 96 ? -5.773 -4.709 -0.327 1.00 94.81 96 LEU A O 1
ATOM 777 N N . SER A 1 97 ? -4.816 -6.497 -1.282 1.00 94.25 97 SER A N 1
ATOM 778 C CA . SER A 1 97 ? -5.648 -6.496 -2.494 1.00 94.25 97 SER A CA 1
ATOM 779 C C . SER A 1 97 ? -7.120 -6.765 -2.220 1.00 94.25 97 SER A C 1
ATOM 781 O O . SER A 1 97 ? -7.960 -6.122 -2.843 1.00 94.25 97 SER A O 1
ATOM 783 N N . LEU A 1 98 ? -7.452 -7.618 -1.249 1.00 93.88 98 LEU A N 1
ATOM 784 C CA . LEU A 1 98 ? -8.847 -7.826 -0.849 1.00 93.88 98 LEU A CA 1
ATOM 785 C C . LEU A 1 98 ? -9.500 -6.545 -0.304 1.00 93.88 98 LEU A C 1
ATOM 787 O O . LEU A 1 98 ? -10.693 -6.342 -0.505 1.00 93.88 98 LEU A O 1
ATOM 791 N N . ILE A 1 99 ? -8.730 -5.671 0.358 1.00 95.38 99 ILE A N 1
ATOM 792 C CA . ILE A 1 99 ? -9.248 -4.414 0.923 1.00 95.38 99 ILE A CA 1
ATOM 793 C C . ILE A 1 99 ? -9.223 -3.268 -0.094 1.00 95.38 99 ILE A C 1
ATOM 795 O O . ILE A 1 99 ? -10.139 -2.450 -0.120 1.00 95.38 99 ILE A O 1
ATOM 799 N N . LEU A 1 100 ? -8.171 -3.187 -0.910 1.00 91.56 100 LEU A N 1
ATOM 800 C CA . LEU A 1 100 ? -7.950 -2.081 -1.849 1.00 91.56 100 LEU A CA 1
ATOM 801 C C . LEU A 1 100 ? -8.615 -2.298 -3.216 1.00 91.56 100 LEU A C 1
ATOM 803 O O . LEU A 1 100 ? -8.711 -1.359 -4.003 1.00 91.56 100 LEU A O 1
ATOM 807 N N . GLY A 1 101 ? -9.091 -3.513 -3.490 1.00 91.44 101 GLY A N 1
ATOM 808 C CA . GLY A 1 101 ? -9.847 -3.854 -4.688 1.00 91.44 101 GLY A CA 1
ATOM 809 C C . GLY A 1 101 ? -8.991 -4.201 -5.909 1.00 91.44 101 GLY A C 1
ATOM 810 O O . GLY A 1 101 ? -7.756 -4.221 -5.874 1.00 91.44 101 GLY A O 1
ATOM 811 N N . LYS A 1 102 ? -9.693 -4.483 -7.016 1.00 82.12 102 LYS A N 1
ATOM 812 C CA . LYS A 1 102 ? -9.113 -4.992 -8.271 1.00 82.12 102 LYS A CA 1
ATOM 813 C C . LYS A 1 102 ? -8.064 -4.059 -8.873 1.00 82.12 102 LYS A C 1
ATOM 815 O O . LYS A 1 102 ? -7.054 -4.545 -9.365 1.00 82.12 102 LYS A O 1
ATOM 820 N N . GLU A 1 103 ? -8.250 -2.741 -8.768 1.00 76.75 103 GLU A N 1
ATOM 821 C CA . GLU A 1 1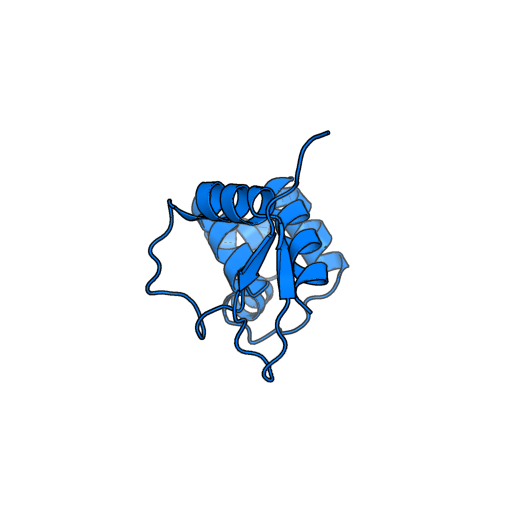03 ? -7.292 -1.770 -9.316 1.00 76.75 103 GLU A CA 1
ATOM 822 C C . GLU A 1 103 ? -5.893 -1.922 -8.689 1.00 76.75 103 GLU A C 1
ATOM 824 O O . GLU A 1 103 ? -4.883 -1.868 -9.389 1.00 76.75 103 GLU A O 1
ATOM 829 N N . PHE A 1 104 ? -5.813 -2.168 -7.375 1.00 85.00 104 PHE A N 1
ATOM 830 C CA . PHE A 1 104 ? -4.531 -2.390 -6.703 1.00 85.00 104 PHE A CA 1
ATOM 831 C C . PHE A 1 104 ? -3.918 -3.745 -7.081 1.00 85.00 104 PHE A C 1
ATOM 833 O O . PHE A 1 104 ? -2.707 -3.848 -7.276 1.00 85.00 104 PHE A O 1
ATOM 840 N N . GLU A 1 105 ? -4.737 -4.791 -7.214 1.00 83.31 105 GLU A N 1
ATOM 841 C CA . GLU A 1 105 ? -4.282 -6.105 -7.681 1.00 83.31 105 GLU A CA 1
ATOM 842 C C . GLU A 1 105 ? -3.692 -6.036 -9.099 1.00 83.31 105 GLU A C 1
ATOM 844 O O . GLU A 1 105 ? -2.612 -6.572 -9.361 1.00 83.31 105 GLU A O 1
ATOM 849 N N . GLU A 1 106 ? -4.370 -5.336 -10.006 1.00 80.00 106 GLU A N 1
ATOM 850 C CA . GLU A 1 106 ? -3.899 -5.084 -11.365 1.00 80.00 106 GLU A CA 1
ATOM 851 C C . GLU A 1 106 ? -2.588 -4.298 -11.353 1.00 80.00 106 GLU A C 1
ATOM 853 O O . GLU A 1 106 ? -1.617 -4.723 -11.980 1.00 80.00 106 GLU A O 1
ATOM 858 N N . ALA A 1 107 ? -2.489 -3.226 -10.562 1.00 77.19 107 ALA A N 1
ATOM 859 C CA . ALA A 1 107 ? -1.259 -2.448 -10.438 1.00 77.19 107 ALA A CA 1
ATOM 860 C C . ALA A 1 107 ? -0.060 -3.296 -9.954 1.00 77.19 107 ALA A C 1
ATOM 862 O O . ALA A 1 107 ? 1.063 -3.144 -10.448 1.00 77.19 107 ALA A O 1
ATOM 863 N N . LEU A 1 108 ? -0.284 -4.250 -9.040 1.00 80.19 108 LEU A N 1
ATOM 864 C CA . LEU A 1 108 ? 0.746 -5.208 -8.619 1.00 80.19 108 LEU A CA 1
ATOM 865 C C . LEU A 1 108 ? 1.176 -6.151 -9.757 1.00 80.19 108 LEU A C 1
ATOM 867 O O . LEU A 1 108 ? 2.371 -6.444 -9.876 1.00 80.19 108 LEU A O 1
ATOM 871 N N . LYS A 1 109 ? 0.235 -6.598 -10.602 1.00 76.44 109 LYS A N 1
ATOM 872 C CA . LYS A 1 109 ? 0.510 -7.403 -11.807 1.00 76.44 109 LYS A CA 1
ATOM 873 C C . LYS A 1 109 ? 1.189 -6.592 -12.908 1.00 76.44 109 LYS A C 1
ATOM 875 O O . LYS A 1 109 ? 1.956 -7.158 -13.671 1.00 76.44 109 LYS A O 1
ATOM 880 N N . PHE A 1 110 ? 0.980 -5.283 -13.000 1.00 64.75 110 PHE A N 1
ATOM 881 C CA . PHE A 1 110 ? 1.693 -4.464 -13.983 1.00 64.75 110 PHE A CA 1
ATOM 882 C C . PHE A 1 110 ? 3.163 -4.252 -13.602 1.00 64.75 110 PHE A C 1
ATOM 884 O O . PHE A 1 110 ? 4.044 -4.275 -14.460 1.00 64.75 110 PHE A O 1
ATOM 891 N N . ARG A 1 111 ? 3.469 -4.182 -12.300 1.00 66.38 111 ARG A N 1
ATOM 892 C CA . ARG A 1 111 ? 4.846 -4.037 -11.803 1.00 66.38 111 ARG A CA 1
ATOM 893 C C . ARG A 1 111 ? 5.793 -5.161 -12.248 1.00 66.38 111 ARG A C 1
ATOM 895 O O . ARG A 1 111 ? 6.977 -4.903 -12.448 1.00 66.38 111 ARG A O 1
ATOM 902 N N . GLN A 1 112 ? 5.329 -6.407 -12.378 1.00 54.84 112 GLN A N 1
ATOM 903 C CA . GLN A 1 112 ? 6.196 -7.512 -12.836 1.00 54.84 112 GLN A CA 1
ATOM 904 C C . GLN A 1 112 ? 6.697 -7.324 -14.277 1.00 54.84 112 GLN A C 1
ATOM 906 O O . GLN A 1 112 ? 7.733 -7.887 -14.609 1.00 54.84 112 GLN A O 1
ATOM 911 N N . TYR A 1 113 ? 6.039 -6.486 -15.083 1.00 42.12 113 TYR A N 1
ATOM 912 C CA . TYR A 1 113 ? 6.468 -6.153 -16.445 1.00 42.12 113 TYR A CA 1
ATOM 913 C C . TYR A 1 113 ? 7.440 -4.959 -16.507 1.00 42.12 113 TYR A C 1
ATOM 915 O O . TYR A 1 113 ? 7.987 -4.666 -17.567 1.00 42.12 113 TYR A O 1
ATOM 923 N N . LEU A 1 114 ? 7.700 -4.289 -15.376 1.00 43.31 114 LEU A N 1
ATOM 924 C CA . LEU A 1 114 ? 8.636 -3.158 -15.266 1.00 43.31 114 LEU A CA 1
ATOM 925 C C . LEU A 1 114 ? 10.032 -3.558 -14.745 1.00 43.31 114 LEU A C 1
ATOM 927 O O . LEU A 1 114 ? 10.891 -2.695 -14.612 1.00 43.31 114 LEU A O 1
ATOM 931 N N . LYS A 1 115 ? 10.264 -4.842 -14.435 1.00 39.56 115 LYS A N 1
ATOM 932 C CA . LYS A 1 115 ? 11.567 -5.381 -13.990 1.00 39.56 115 LYS A CA 1
ATOM 933 C C . LYS A 1 115 ? 12.401 -5.927 -15.129 1.00 39.56 115 LYS A C 1
ATOM 935 O O . LYS A 1 115 ? 11.785 -6.583 -15.994 1.00 39.56 115 LYS A O 1
#

Radius of gyration: 15.47 Å; chains: 1; bounding box: 31×29×52 Å

Secondary structure (DSSP, 8-state):
-----EEEEE-SSTT-EEEEEHHHHHHHHHHHTTS-GGG-SSTT---HHHHHHHHHHHTT--HHHHHHHTTS-HHHHHHHHTTS-SS--HHHHHHHHHHH-HHHHHHHHHHGGG-

Foldseek 3Di:
DDDQDWDWDQAPDPRDIDTDGVVNVVVVCVVVVVDDPPPDDPPHDDALLNLLVVLCVVVVHDLVRLCVQLVHDSVLNVCRNVCVPRDDDPSSQVSSCVVSDDVSVVVVVVNVVVD

pLDDT: mean 70.47, std 23.88, range [32.56, 98.19]

Sequence (115 aa):
MQVHEFIEIQIEEKGKYRLVPQDLLQKLLATYTAVDHHKLSPPGVITVGYLLKLHRNRLNLSQESLAIKANIEKKVVTLIETGKTKKPRKKTLEVLSLILGKEFEEALKFRQYLK